Protein AF-A0A402D0R6-F1 (afdb_monomer_lite)

pLDDT: mean 88.98, std 8.83, range [49.72, 97.69]

Sequence (117 aa):
MSTSVTVMEASKRQLFSKGYMLAITAVIDNPYPLESEMRHVNEAMIQWLKSRKNAAWGLTFVFTASPQQETAIQLAISHLLLQDFEWKPQIDRLRDIRILLLDGVTKTSKELVVRKS

Organism: NCBI:txid2219043

Secondary structure (DSSP, 8-state):
-----EEEEEEEE-SSSEEEEEEEEEEESSSS-HHHHHHHHHHHHHHHHHHHGGGEEEEEEEEEE-GGGHHHHHHHHHHHHH--STTHHHHHH-SEEEEEEE-TTT--EEE------

Radius of gyration: 14.19 Å; chains: 1; bounding box: 30×30×42 Å

Structure (mmCIF, N/CA/C/O backbone):
data_AF-A0A402D0R6-F1
#
_entry.id   AF-A0A402D0R6-F1
#
loop_
_atom_site.group_PDB
_atom_site.id
_atom_site.type_symbol
_atom_site.label_atom_id
_atom_site.label_alt_id
_atom_site.label_comp_id
_atom_site.label_asym_id
_atom_site.label_entity_id
_atom_site.label_seq_id
_atom_site.pdbx_PDB_ins_code
_atom_site.Cartn_x
_atom_site.Cartn_y
_atom_site.Cartn_z
_atom_site.occupancy
_atom_site.B_iso_or_equiv
_atom_site.auth_seq_id
_atom_site.auth_comp_id
_atom_site.auth_asym_id
_atom_site.auth_atom_id
_atom_site.pdbx_PDB_model_num
ATOM 1 N N . MET A 1 1 ? -9.844 4.834 -19.046 1.00 56.47 1 MET A N 1
ATOM 2 C CA . MET A 1 1 ? -8.473 4.459 -18.642 1.00 56.47 1 MET A CA 1
ATOM 3 C C . MET A 1 1 ? -8.586 3.176 -17.838 1.00 56.47 1 MET A C 1
ATOM 5 O O . MET A 1 1 ? -9.367 3.165 -16.897 1.00 56.47 1 MET A O 1
ATOM 9 N N . SER A 1 2 ? -7.932 2.093 -18.254 1.00 80.94 2 SER A N 1
ATOM 10 C CA . SER A 1 2 ? -7.864 0.853 -17.466 1.00 80.94 2 SER A CA 1
ATOM 11 C C . SER A 1 2 ? -6.807 1.000 -16.372 1.00 80.94 2 SER A C 1
ATOM 13 O O . SER A 1 2 ? -5.752 1.562 -16.651 1.00 80.94 2 SER A O 1
ATOM 15 N N . THR A 1 3 ? -7.066 0.477 -15.177 1.00 90.19 3 THR A N 1
ATOM 16 C CA . THR A 1 3 ? -6.077 0.360 -14.093 1.00 90.19 3 THR A CA 1
ATOM 17 C C . THR A 1 3 ? -5.767 -1.111 -13.838 1.00 90.19 3 THR A C 1
ATOM 19 O O . THR A 1 3 ? -6.614 -1.968 -14.102 1.00 90.19 3 THR A O 1
ATOM 22 N N . SER A 1 4 ? -4.568 -1.401 -13.336 1.00 94.25 4 SER A N 1
ATOM 23 C CA . SER A 1 4 ? -4.202 -2.725 -12.826 1.00 94.25 4 SER A CA 1
ATOM 24 C C . SER A 1 4 ? -4.519 -2.886 -11.334 1.00 94.25 4 SER A C 1
ATOM 26 O O . SER A 1 4 ? -4.417 -3.992 -10.795 1.00 94.25 4 SER A O 1
ATOM 28 N N . VAL A 1 5 ? -4.908 -1.796 -10.657 1.00 96.00 5 VAL A N 1
ATOM 29 C CA . VAL A 1 5 ? -5.118 -1.788 -9.211 1.00 96.00 5 VAL A CA 1
ATOM 30 C C . VAL A 1 5 ? -6.241 -2.737 -8.810 1.00 96.00 5 VAL A C 1
ATOM 32 O O . VAL A 1 5 ? -7.397 -2.567 -9.196 1.00 96.00 5 VAL A O 1
ATOM 35 N N . THR A 1 6 ? -5.906 -3.708 -7.963 1.00 96.62 6 THR A N 1
ATOM 36 C CA . THR A 1 6 ? -6.870 -4.620 -7.340 1.00 96.62 6 THR A CA 1
ATOM 37 C C . THR A 1 6 ? -6.841 -4.453 -5.828 1.00 96.62 6 THR A C 1
ATOM 39 O O . THR A 1 6 ? 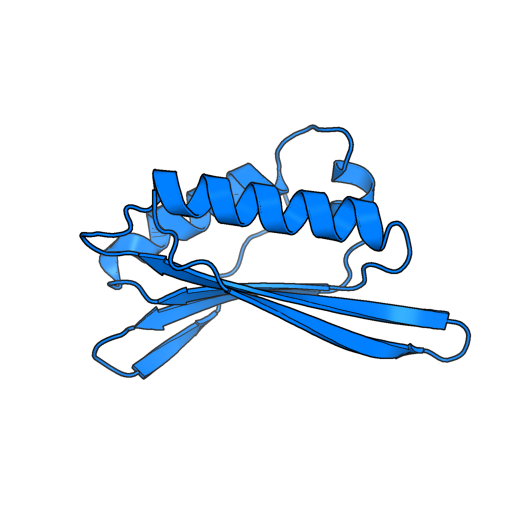-5.772 -4.390 -5.216 1.00 96.62 6 THR A O 1
ATOM 42 N N . VAL A 1 7 ? -8.026 -4.402 -5.219 1.00 96.50 7 VAL A N 1
ATOM 43 C CA . VAL A 1 7 ? -8.211 -4.243 -3.774 1.00 96.50 7 VAL A CA 1
ATOM 44 C C . VAL A 1 7 ? -8.785 -5.512 -3.162 1.00 96.50 7 VAL A C 1
ATOM 46 O O . VAL A 1 7 ? -9.743 -6.089 -3.674 1.00 96.50 7 VAL A O 1
ATOM 49 N N . MET A 1 8 ? -8.217 -5.943 -2.043 1.00 96.38 8 MET A N 1
ATOM 50 C CA . MET A 1 8 ? -8.715 -7.073 -1.267 1.00 96.38 8 MET A CA 1
ATOM 51 C C . MET A 1 8 ? -8.797 -6.677 0.197 1.00 96.38 8 MET A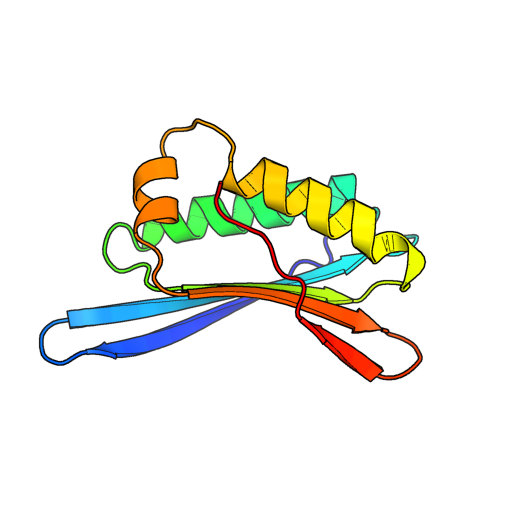 C 1
ATOM 53 O O . MET A 1 8 ? -7.826 -6.199 0.779 1.00 96.38 8 MET A O 1
ATOM 57 N N . GLU A 1 9 ? -9.953 -6.896 0.812 1.00 95.62 9 GLU A N 1
ATOM 58 C CA . GLU A 1 9 ? -10.152 -6.620 2.228 1.00 95.62 9 GLU A CA 1
ATOM 59 C C . GLU A 1 9 ? -10.290 -7.921 3.017 1.00 95.62 9 GLU A C 1
ATOM 61 O O . GLU A 1 9 ? -10.998 -8.844 2.614 1.00 95.62 9 GLU A O 1
ATOM 66 N N . ALA A 1 10 ? -9.659 -7.960 4.185 1.00 93.06 10 ALA A N 1
ATOM 67 C CA . ALA A 1 10 ? -9.874 -8.989 5.185 1.00 93.06 10 ALA A CA 1
ATOM 68 C C . ALA A 1 10 ? -10.311 -8.361 6.509 1.00 93.06 10 ALA A C 1
ATOM 70 O O . ALA A 1 10 ? -9.957 -7.229 6.846 1.00 93.06 10 ALA A O 1
ATOM 71 N N . SER A 1 11 ? -11.056 -9.125 7.305 1.00 91.69 11 SER A N 1
ATOM 72 C CA . SER A 1 11 ? -11.427 -8.713 8.655 1.00 91.69 11 SER A CA 1
ATOM 73 C C . SER A 1 11 ? -10.804 -9.615 9.706 1.00 91.69 11 SER A C 1
ATOM 75 O O . SER A 1 11 ? -10.841 -10.837 9.582 1.00 91.69 11 SER A O 1
ATOM 77 N N . LYS A 1 12 ? -10.296 -9.007 10.774 1.00 82.31 12 LYS A N 1
ATOM 78 C CA . LYS A 1 12 ? -9.709 -9.674 11.930 1.00 82.31 12 LYS A CA 1
ATOM 79 C C . LYS A 1 12 ? -10.570 -9.404 13.158 1.00 82.31 12 LYS A C 1
ATOM 81 O O . LYS A 1 12 ? -10.815 -8.252 13.521 1.00 82.31 12 LYS A O 1
ATOM 86 N N . ARG A 1 13 ? -11.030 -10.467 13.819 1.00 82.06 13 ARG A N 1
ATOM 87 C CA . ARG A 1 13 ? -11.744 -10.354 15.097 1.00 82.06 13 ARG A CA 1
ATOM 88 C C . ARG A 1 13 ? -10.747 -9.965 16.193 1.00 82.06 13 ARG A C 1
ATOM 90 O O . ARG A 1 13 ? -9.712 -10.608 16.336 1.00 82.06 13 ARG A O 1
ATOM 97 N N . GLN A 1 14 ? -11.048 -8.906 16.936 1.00 74.06 14 GLN A N 1
ATOM 98 C CA . GLN A 1 14 ? -10.327 -8.494 18.141 1.00 74.06 14 GLN A CA 1
ATOM 99 C C . GLN A 1 14 ? -11.186 -8.808 19.374 1.00 74.06 14 GLN A C 1
ATOM 101 O O . GLN A 1 14 ? -12.378 -9.090 19.243 1.00 74.06 14 GLN A O 1
ATOM 106 N N . LEU A 1 15 ? -10.585 -8.763 20.569 1.00 75.88 15 LEU A N 1
ATOM 107 C CA . LEU A 1 15 ? -11.245 -9.108 21.840 1.00 75.88 15 LEU A CA 1
ATOM 108 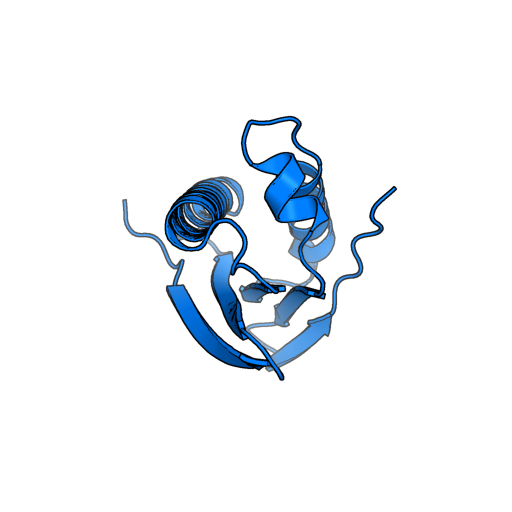C C . LEU A 1 15 ? -12.574 -8.356 22.060 1.00 75.88 15 LEU A C 1
ATOM 110 O O . LEU A 1 15 ? -13.517 -8.950 22.571 1.00 75.88 15 LEU A O 1
ATOM 114 N N . PHE A 1 16 ? -12.675 -7.097 21.611 1.00 78.88 16 PHE A N 1
ATOM 115 C CA . PHE A 1 16 ? -13.870 -6.253 21.790 1.00 78.88 16 PHE A CA 1
ATOM 116 C C . PHE A 1 16 ? -14.292 -5.476 20.530 1.00 78.88 16 PHE A C 1
ATOM 118 O O . PHE A 1 16 ? -15.138 -4.588 20.598 1.00 78.88 16 PHE A O 1
ATOM 125 N N . SER A 1 17 ? -13.699 -5.765 19.370 1.00 80.94 17 SER A N 1
ATOM 126 C CA . SER A 1 17 ? -13.973 -5.036 18.125 1.00 80.94 17 SER A CA 1
ATOM 127 C C . SER A 1 17 ? -13.620 -5.870 16.887 1.00 80.94 17 SER A C 1
ATOM 129 O O . SER A 1 17 ? -13.115 -6.991 16.980 1.00 80.94 17 SER A O 1
ATOM 131 N N . LYS A 1 18 ? -13.902 -5.333 15.699 1.00 85.94 18 LYS A N 1
ATOM 132 C CA . LYS A 1 18 ? -13.514 -5.919 14.413 1.00 85.94 18 LYS A CA 1
ATOM 133 C C . LYS A 1 18 ? -12.548 -4.958 13.726 1.00 85.94 18 LYS A C 1
ATOM 135 O O . LYS A 1 18 ? -12.914 -3.819 13.459 1.00 85.94 18 LYS A O 1
ATOM 140 N N . GLY A 1 19 ? -11.323 -5.413 13.484 1.00 89.56 19 GLY A N 1
ATOM 141 C CA . GLY A 1 19 ? -10.328 -4.680 12.707 1.00 89.56 19 GLY A CA 1
ATOM 142 C C . GLY A 1 19 ? -10.388 -5.094 11.241 1.00 89.56 19 GLY A C 1
ATOM 143 O O . GLY A 1 19 ? -10.652 -6.258 10.940 1.00 89.56 19 GLY A O 1
ATOM 144 N N . TYR A 1 20 ? -10.131 -4.161 10.334 1.00 93.88 20 TYR A N 1
ATOM 145 C CA . TYR A 1 20 ? -10.090 -4.420 8.897 1.00 93.88 20 TYR A CA 1
ATOM 146 C C . TYR A 1 20 ? -8.693 -4.159 8.347 1.00 93.88 20 TYR A C 1
ATOM 148 O O . TYR A 1 20 ? -8.022 -3.206 8.746 1.00 93.88 20 TYR A O 1
ATOM 156 N N . MET A 1 21 ? -8.267 -5.013 7.427 1.00 94.88 21 MET A N 1
ATOM 157 C CA . MET A 1 21 ? -7.026 -4.869 6.679 1.00 94.88 21 MET A CA 1
ATOM 158 C C . MET A 1 21 ? -7.342 -4.764 5.200 1.00 94.88 21 MET A C 1
ATOM 160 O O . MET A 1 21 ? -8.184 -5.513 4.706 1.00 94.88 21 MET A O 1
ATOM 164 N N . LEU A 1 22 ? -6.640 -3.876 4.506 1.00 96.62 22 LEU A N 1
ATOM 165 C CA . LEU A 1 22 ? -6.724 -3.746 3.059 1.00 96.62 22 LEU A CA 1
ATOM 166 C C . LEU A 1 22 ? -5.375 -4.088 2.435 1.00 96.62 22 LEU A C 1
ATOM 168 O O . LEU A 1 22 ? -4.350 -3.519 2.812 1.00 96.62 22 LEU A O 1
ATOM 172 N N . ALA A 1 23 ? -5.399 -4.981 1.456 1.00 96.94 23 ALA A N 1
ATOM 173 C CA . ALA A 1 23 ? -4.326 -5.159 0.499 1.00 96.94 23 ALA A CA 1
ATOM 174 C C . ALA A 1 23 ? -4.689 -4.416 -0.793 1.00 96.94 23 ALA A C 1
ATOM 176 O O . ALA A 1 23 ? -5.757 -4.644 -1.365 1.00 96.94 23 ALA A O 1
ATOM 177 N N . ILE A 1 24 ? -3.806 -3.530 -1.242 1.00 97.69 24 ILE A N 1
ATOM 178 C CA . ILE A 1 24 ? -3.881 -2.868 -2.543 1.00 97.69 24 ILE A CA 1
ATOM 179 C C . ILE A 1 24 ? -2.733 -3.419 -3.376 1.00 97.69 24 ILE A C 1
ATOM 181 O O . ILE A 1 24 ? -1.573 -3.321 -2.979 1.00 97.69 24 ILE A O 1
ATOM 185 N N . THR A 1 25 ? -3.057 -4.003 -4.518 1.00 97.12 25 THR A N 1
ATOM 186 C CA . THR A 1 25 ? -2.080 -4.565 -5.452 1.00 97.12 25 THR A CA 1
ATOM 187 C C . THR A 1 25 ? -2.072 -3.749 -6.736 1.00 97.12 25 THR A C 1
ATOM 189 O O . THR A 1 25 ? -3.139 -3.338 -7.179 1.00 97.12 25 THR A O 1
ATOM 192 N N . ALA A 1 26 ? -0.899 -3.494 -7.312 1.00 96.94 26 ALA A N 1
ATOM 193 C CA . ALA A 1 26 ? -0.737 -2.761 -8.565 1.00 96.94 26 ALA A CA 1
ATOM 194 C C . ALA A 1 26 ? 0.412 -3.354 -9.393 1.00 96.94 26 ALA A C 1
ATOM 196 O O . ALA A 1 26 ? 1.414 -3.813 -8.840 1.00 96.94 26 ALA A O 1
ATOM 197 N N . VAL A 1 27 ? 0.280 -3.334 -10.714 1.00 95.62 27 VAL A N 1
ATOM 198 C CA . VAL A 1 27 ? 1.332 -3.673 -11.678 1.00 95.62 27 VAL A CA 1
ATOM 199 C C . VAL A 1 27 ? 1.908 -2.373 -12.225 1.00 95.62 27 VAL A C 1
ATOM 201 O O . VAL A 1 27 ? 1.154 -1.483 -12.601 1.00 95.62 27 VAL A O 1
ATOM 204 N N . ILE A 1 28 ? 3.236 -2.255 -12.245 1.00 94.75 28 ILE A N 1
ATOM 205 C CA . ILE A 1 28 ? 3.944 -1.068 -12.734 1.00 94.75 28 ILE A CA 1
ATOM 206 C C . ILE A 1 28 ? 4.789 -1.455 -13.950 1.00 94.75 28 ILE A C 1
ATOM 208 O O . ILE A 1 28 ? 5.877 -2.023 -13.814 1.00 94.75 28 ILE A O 1
ATOM 212 N N . ASP A 1 29 ? 4.274 -1.147 -15.137 1.00 92.12 29 ASP A N 1
ATOM 213 C CA . ASP A 1 29 ? 4.871 -1.456 -16.439 1.00 92.12 29 ASP A CA 1
ATOM 214 C C . ASP A 1 29 ? 4.339 -0.517 -17.552 1.00 92.12 29 ASP A C 1
ATOM 216 O O . ASP A 1 29 ? 3.822 0.564 -17.274 1.00 92.12 29 ASP A O 1
ATOM 220 N N . ASN A 1 30 ? 4.542 -0.862 -18.831 1.00 82.44 30 ASN A N 1
ATOM 221 C CA . ASN A 1 30 ? 4.318 0.050 -19.964 1.00 82.44 30 ASN A CA 1
ATOM 222 C C . ASN A 1 30 ? 2.896 0.048 -20.576 1.00 82.44 30 ASN A C 1
ATOM 224 O O . ASN A 1 30 ? 2.696 0.623 -21.645 1.00 82.44 30 ASN A O 1
ATOM 228 N N . PRO A 1 31 ? 1.882 -0.558 -19.943 1.00 89.12 31 PRO A N 1
ATOM 229 C CA . PRO A 1 31 ? 0.568 0.096 -19.976 1.00 89.12 31 PRO A CA 1
ATOM 230 C C . PRO A 1 31 ? 0.189 0.789 -18.662 1.00 89.12 31 PRO A C 1
ATOM 232 O O . PRO A 1 31 ? -0.687 1.656 -18.687 1.00 89.12 31 PRO A O 1
ATOM 235 N N . TYR A 1 32 ? 0.837 0.458 -17.543 1.00 91.88 32 TYR A N 1
ATOM 236 C CA . TYR A 1 32 ? 0.483 0.944 -16.206 1.00 91.88 32 TYR A CA 1
ATOM 237 C C . TYR A 1 32 ? 1.635 1.738 -15.558 1.00 91.88 32 TYR A C 1
ATOM 239 O O . TYR A 1 32 ? 2.320 1.241 -14.660 1.00 91.88 32 TYR A O 1
ATOM 247 N N . PRO A 1 33 ? 1.889 2.985 -16.000 1.00 94.00 33 PRO A N 1
ATOM 248 C CA . PRO A 1 33 ? 2.977 3.786 -15.456 1.00 94.00 33 PRO A CA 1
ATOM 249 C C . PRO A 1 33 ? 2.720 4.153 -13.991 1.00 94.00 33 PRO A C 1
ATOM 251 O O . PRO A 1 33 ? 1.581 4.411 -13.587 1.00 94.00 33 PRO A O 1
ATOM 254 N N . LEU A 1 34 ? 3.806 4.253 -13.216 1.00 94.94 34 LEU A N 1
ATOM 255 C CA . LEU A 1 34 ? 3.769 4.450 -11.764 1.00 94.94 34 LEU A CA 1
ATOM 256 C C . LEU A 1 34 ? 2.851 5.594 -11.331 1.00 94.94 34 LEU A C 1
ATOM 258 O O . LEU A 1 34 ? 2.016 5.410 -10.456 1.00 94.94 34 LEU A O 1
ATOM 262 N N . GLU A 1 35 ? 2.980 6.766 -11.947 1.00 93.88 35 GLU A N 1
ATOM 263 C CA . GLU A 1 35 ? 2.187 7.944 -11.585 1.00 93.88 35 GLU A CA 1
ATOM 264 C C . GLU A 1 35 ? 0.676 7.703 -11.729 1.00 93.88 35 GLU A C 1
ATOM 266 O O . GLU A 1 35 ? -0.103 8.050 -10.837 1.00 93.88 35 GLU A O 1
ATOM 271 N N . SER A 1 36 ? 0.260 7.055 -12.823 1.00 94.56 36 SER A N 1
ATOM 272 C CA . SER A 1 36 ? -1.151 6.764 -13.082 1.00 94.56 36 SER A CA 1
ATOM 273 C C . SER A 1 36 ? -1.708 5.777 -12.060 1.00 94.56 36 SER A C 1
ATOM 275 O O . SER A 1 36 ? -2.775 6.009 -11.492 1.00 94.56 36 SER A O 1
ATOM 277 N N . GLU A 1 37 ? -0.958 4.716 -11.762 1.00 96.25 37 GLU A N 1
ATOM 278 C CA . GLU A 1 37 ? -1.386 3.705 -10.797 1.00 96.25 37 GLU A CA 1
ATOM 279 C C . GLU A 1 37 ? -1.358 4.223 -9.362 1.00 96.25 37 GLU A C 1
ATOM 281 O O . GLU A 1 37 ? -2.263 3.919 -8.590 1.00 96.25 37 GLU A O 1
ATOM 286 N N . MET A 1 38 ? -0.404 5.085 -9.008 1.00 95.88 38 MET A N 1
ATOM 287 C CA . MET A 1 38 ? -0.357 5.710 -7.686 1.00 95.88 38 MET A CA 1
ATOM 288 C C . MET A 1 38 ? -1.578 6.587 -7.407 1.00 95.88 38 MET A C 1
ATOM 290 O O . MET A 1 38 ? -2.039 6.638 -6.264 1.00 95.88 38 MET A O 1
ATOM 294 N N . ARG A 1 39 ? -2.162 7.219 -8.433 1.00 95.19 39 ARG A N 1
ATOM 295 C CA . ARG A 1 39 ? -3.454 7.905 -8.297 1.00 95.19 39 ARG A CA 1
ATOM 296 C C . ARG A 1 39 ? -4.567 6.922 -7.917 1.00 95.19 39 ARG A C 1
ATOM 298 O O . ARG A 1 39 ? -5.287 7.181 -6.957 1.00 95.19 39 ARG A O 1
ATOM 305 N N . HIS A 1 40 ? -4.675 5.785 -8.605 1.00 96.19 40 HIS A N 1
ATOM 306 C CA . HIS A 1 40 ? -5.691 4.765 -8.312 1.00 96.19 40 HIS A CA 1
ATOM 307 C C . HIS A 1 40 ? -5.471 4.102 -6.936 1.00 96.19 40 HIS A C 1
ATOM 309 O O . HIS A 1 40 ? -6.429 3.872 -6.197 1.00 96.19 40 HIS A O 1
ATOM 315 N N . VAL A 1 41 ? -4.214 3.864 -6.541 1.00 96.75 41 VAL A N 1
ATOM 316 C CA . VAL A 1 41 ? -3.843 3.397 -5.191 1.00 96.75 41 VAL A CA 1
ATOM 317 C C . VAL A 1 41 ? -4.309 4.393 -4.127 1.00 96.75 41 VAL A C 1
ATOM 319 O O . VAL A 1 41 ? -4.897 3.986 -3.123 1.00 96.75 41 VAL A O 1
ATOM 322 N N . ASN A 1 42 ? -4.091 5.694 -4.346 1.00 94.94 42 ASN A N 1
ATOM 323 C CA . ASN A 1 42 ? -4.539 6.737 -3.426 1.00 94.94 42 ASN A CA 1
ATOM 324 C C . ASN A 1 42 ? -6.068 6.770 -3.299 1.00 94.94 42 ASN A C 1
ATOM 326 O O . ASN A 1 42 ? -6.607 6.771 -2.193 1.00 94.94 42 ASN A O 1
ATOM 330 N N . GLU A 1 43 ? -6.776 6.742 -4.428 1.00 94.69 43 GLU A N 1
ATOM 331 C CA . GLU A 1 43 ? -8.241 6.723 -4.463 1.00 94.69 43 GLU A CA 1
ATOM 332 C C . GLU A 1 43 ? -8.806 5.520 -3.695 1.00 94.69 43 GLU A C 1
ATOM 334 O O . GLU A 1 43 ? -9.664 5.696 -2.825 1.00 94.69 43 GLU A O 1
ATOM 339 N N . ALA A 1 44 ? -8.277 4.320 -3.950 1.00 95.38 44 ALA A N 1
ATOM 340 C CA . ALA A 1 44 ? -8.658 3.094 -3.254 1.00 95.38 44 ALA A CA 1
ATOM 341 C C . ALA A 1 44 ? -8.413 3.185 -1.739 1.00 95.38 44 ALA A C 1
ATOM 343 O O . ALA A 1 44 ? -9.295 2.856 -0.939 1.00 95.38 44 ALA A O 1
ATOM 344 N N . MET A 1 45 ? -7.237 3.675 -1.336 1.00 94.88 45 MET A N 1
ATOM 345 C CA . MET A 1 45 ? -6.885 3.857 0.070 1.00 94.88 45 MET A CA 1
ATOM 346 C C . MET A 1 45 ? -7.844 4.833 0.759 1.00 94.88 45 MET A C 1
ATOM 348 O O . MET A 1 45 ? -8.403 4.510 1.808 1.00 94.88 45 MET A O 1
ATOM 352 N N . ILE A 1 46 ? -8.076 6.011 0.174 1.00 93.19 46 ILE A N 1
ATOM 353 C CA . ILE A 1 46 ? -8.948 7.039 0.752 1.00 93.19 46 ILE A CA 1
ATOM 354 C C . ILE A 1 46 ? -10.390 6.538 0.852 1.00 93.19 46 ILE A C 1
ATOM 356 O O . ILE A 1 46 ? -11.031 6.720 1.889 1.00 93.19 46 ILE A O 1
ATOM 360 N N . GLN A 1 47 ? -10.919 5.899 -0.194 1.00 94.00 47 GLN A N 1
ATOM 361 C CA . GLN A 1 47 ? -12.272 5.335 -0.171 1.00 94.00 47 GLN A CA 1
ATOM 362 C C . GLN A 1 47 ? -12.421 4.283 0.930 1.00 94.00 47 GLN A C 1
ATOM 364 O O . GLN A 1 47 ? -13.413 4.275 1.667 1.00 94.00 47 GLN A O 1
ATOM 369 N N . TRP A 1 48 ? -11.411 3.435 1.105 1.00 95.25 48 TRP A N 1
ATOM 370 C CA . TRP A 1 48 ? -11.418 2.447 2.167 1.00 95.25 48 TRP A CA 1
ATOM 371 C C . TRP A 1 48 ? -11.345 3.083 3.561 1.00 95.25 48 TRP A C 1
ATOM 373 O O . TRP A 1 48 ? -12.174 2.758 4.416 1.00 95.25 48 TRP A O 1
ATOM 383 N N . LEU A 1 49 ? -10.439 4.043 3.779 1.00 93.12 49 LEU A N 1
ATOM 384 C CA . LEU A 1 49 ? -10.326 4.786 5.040 1.00 93.12 49 LEU A CA 1
ATOM 385 C C . LEU A 1 49 ? -11.638 5.505 5.391 1.00 93.12 49 LEU A C 1
ATOM 387 O O . LEU A 1 49 ? -12.080 5.451 6.542 1.00 93.12 49 LEU A O 1
ATOM 391 N N . LYS A 1 50 ? -12.319 6.087 4.395 1.00 91.75 50 LYS A N 1
ATOM 392 C CA . LYS A 1 50 ? -13.665 6.670 4.532 1.00 91.75 50 LYS A CA 1
ATOM 393 C C . LYS A 1 50 ? -14.693 5.642 5.001 1.00 91.75 50 LYS A C 1
ATOM 395 O O . LYS A 1 50 ? -15.494 5.931 5.892 1.00 91.75 50 LYS A O 1
ATOM 400 N N . SER A 1 51 ? -14.665 4.441 4.421 1.00 92.81 51 SER A N 1
ATOM 401 C CA . SER A 1 51 ? -15.632 3.378 4.719 1.00 92.81 51 SER A CA 1
ATOM 402 C C . SER A 1 51 ? -15.420 2.724 6.091 1.00 92.81 51 SER A C 1
ATOM 404 O O . SER A 1 51 ? -16.391 2.408 6.781 1.00 92.81 51 SER A O 1
ATOM 406 N N . ARG A 1 52 ? -14.162 2.531 6.516 1.00 92.12 52 ARG A N 1
ATOM 407 C CA . ARG A 1 52 ? -13.818 1.811 7.755 1.00 92.12 52 ARG A CA 1
ATOM 408 C C . ARG A 1 52 ? -13.577 2.719 8.949 1.00 92.12 52 ARG A C 1
ATOM 410 O O . ARG A 1 52 ? -13.789 2.277 10.079 1.00 92.12 52 ARG A O 1
ATOM 417 N N . LYS A 1 53 ? -13.203 3.982 8.735 1.00 88.88 53 LYS A N 1
ATOM 418 C CA . LYS A 1 53 ? -12.965 4.970 9.797 1.00 88.88 53 LYS A CA 1
ATOM 419 C C . LYS A 1 53 ? -12.030 4.389 10.872 1.00 88.88 53 LYS A C 1
ATOM 421 O O . LYS A 1 53 ? -10.930 3.944 10.567 1.00 88.88 53 LYS A O 1
ATOM 426 N N . ASN A 1 54 ? -12.488 4.319 12.122 1.00 87.00 54 ASN A N 1
ATOM 427 C CA . ASN A 1 54 ? -11.715 3.817 13.262 1.00 87.00 54 ASN A CA 1
ATOM 428 C C . ASN A 1 54 ? -11.536 2.288 13.288 1.00 87.00 54 ASN A C 1
ATOM 430 O O . ASN A 1 54 ? -10.817 1.783 14.144 1.00 87.00 54 ASN A O 1
ATOM 434 N N . ALA A 1 55 ? -12.196 1.547 12.393 1.00 90.06 55 ALA A N 1
ATOM 435 C CA . ALA A 1 55 ? -12.038 0.099 12.279 1.00 90.06 55 ALA A CA 1
ATOM 436 C C . ALA A 1 55 ? -10.892 -0.300 11.328 1.00 90.06 55 ALA A C 1
ATOM 438 O O . ALA A 1 55 ? -10.555 -1.483 11.239 1.00 90.06 55 ALA A O 1
ATOM 439 N N . ALA A 1 56 ? -10.292 0.664 10.621 1.00 92.19 56 ALA A N 1
ATOM 440 C CA . ALA A 1 56 ? -9.097 0.442 9.817 1.00 92.19 56 ALA A CA 1
ATOM 441 C C . ALA A 1 56 ? -7.921 0.054 10.726 1.00 92.19 56 ALA A C 1
ATOM 443 O O . ALA A 1 56 ? -7.589 0.769 11.671 1.00 92.19 56 ALA A O 1
ATOM 444 N N . TRP A 1 57 ? -7.311 -1.102 10.464 1.00 92.00 57 TRP A N 1
ATOM 445 C CA . TRP A 1 57 ? -6.266 -1.669 11.316 1.00 92.00 57 TRP A CA 1
ATOM 446 C C . TRP A 1 57 ? -4.912 -1.762 10.620 1.00 92.00 57 TRP A C 1
ATOM 448 O O . TRP A 1 57 ? -3.896 -1.469 11.249 1.00 92.00 57 TRP A O 1
ATOM 458 N N . GLY A 1 58 ? -4.886 -2.134 9.340 1.00 92.75 58 GLY A N 1
ATOM 459 C CA . GLY A 1 58 ? -3.640 -2.202 8.586 1.00 92.75 58 GLY A CA 1
ATOM 460 C C . GLY A 1 58 ? -3.812 -2.041 7.081 1.00 92.75 58 GLY A C 1
ATOM 461 O O . GLY A 1 58 ? -4.891 -2.285 6.539 1.00 92.75 58 GLY A O 1
ATOM 462 N N . LEU A 1 59 ? -2.725 -1.633 6.433 1.00 94.50 59 LEU A N 1
ATOM 463 C CA . LEU A 1 59 ? -2.606 -1.476 4.987 1.00 94.50 59 LEU A CA 1
ATOM 464 C C . LEU A 1 59 ? -1.438 -2.315 4.473 1.00 94.50 59 LEU A C 1
ATOM 466 O O . LEU A 1 59 ? -0.379 -2.391 5.090 1.00 94.50 59 LEU A O 1
ATOM 470 N N . THR A 1 60 ? -1.612 -2.945 3.323 1.00 95.44 60 THR A N 1
ATOM 471 C CA . THR A 1 60 ? -0.531 -3.620 2.606 1.00 95.44 60 THR A CA 1
ATOM 472 C C . THR A 1 60 ? -0.566 -3.174 1.158 1.00 95.44 60 THR A C 1
ATOM 474 O O . THR A 1 60 ? -1.561 -3.379 0.471 1.00 95.44 60 THR A O 1
ATOM 477 N N . PHE A 1 61 ? 0.516 -2.563 0.698 1.00 96.62 61 PHE A N 1
ATOM 478 C CA . PHE A 1 61 ? 0.716 -2.228 -0.704 1.00 96.62 61 PHE A CA 1
ATOM 479 C C . PHE A 1 61 ? 1.566 -3.317 -1.347 1.00 96.62 61 PHE A C 1
ATOM 481 O O . PHE A 1 61 ? 2.597 -3.692 -0.796 1.00 96.62 61 PHE A O 1
ATOM 488 N N . VAL A 1 62 ? 1.145 -3.833 -2.494 1.00 96.12 62 VAL A N 1
ATOM 489 C CA . VAL A 1 62 ? 1.875 -4.857 -3.242 1.00 96.12 62 VAL A CA 1
ATOM 490 C C . VAL A 1 62 ? 2.073 -4.364 -4.664 1.00 96.12 62 VAL A C 1
ATOM 492 O O . VAL A 1 62 ? 1.109 -4.164 -5.394 1.00 96.12 62 VAL A O 1
ATOM 495 N N . PHE A 1 63 ? 3.321 -4.183 -5.067 1.00 96.31 63 PHE A N 1
ATOM 496 C CA . PHE A 1 63 ? 3.674 -3.724 -6.402 1.00 96.31 63 PHE A CA 1
ATOM 497 C C . PHE A 1 63 ? 4.342 -4.847 -7.168 1.00 96.31 63 PHE A C 1
ATOM 499 O O . PHE A 1 63 ? 5.350 -5.370 -6.710 1.00 96.31 63 PHE A O 1
ATOM 506 N N . THR A 1 64 ? 3.817 -5.196 -8.336 1.00 96.12 64 THR A N 1
ATOM 507 C CA . THR A 1 64 ? 4.550 -6.021 -9.299 1.00 96.12 64 THR A CA 1
ATOM 508 C C . THR A 1 64 ? 5.294 -5.085 -10.236 1.00 96.12 64 THR A C 1
ATOM 510 O O . THR A 1 64 ? 4.655 -4.380 -11.012 1.00 96.12 64 THR A O 1
ATOM 513 N N . ALA A 1 65 ? 6.621 -5.020 -10.138 1.00 93.62 65 ALA A N 1
ATOM 514 C CA . ALA A 1 65 ? 7.421 -4.092 -10.934 1.00 93.62 65 ALA A CA 1
ATOM 515 C C . ALA A 1 65 ? 8.860 -4.585 -11.117 1.00 93.62 65 ALA A C 1
ATOM 517 O O . ALA A 1 65 ? 9.340 -5.457 -10.393 1.00 93.62 65 ALA A O 1
ATOM 518 N N . SER A 1 66 ? 9.567 -3.977 -12.068 1.00 90.12 66 SER A N 1
ATOM 519 C CA . SER A 1 66 ? 11.004 -4.198 -12.242 1.00 90.12 66 SER A CA 1
ATOM 520 C C . SER A 1 66 ? 11.795 -3.665 -11.031 1.00 90.12 66 SER A C 1
ATOM 522 O O . SER A 1 66 ? 11.442 -2.595 -10.523 1.00 90.12 66 SER A O 1
ATOM 524 N N . PRO A 1 67 ? 12.900 -4.308 -10.594 1.00 86.62 67 PRO A N 1
ATOM 525 C CA . PRO A 1 67 ? 13.677 -3.867 -9.426 1.00 86.62 67 PRO A CA 1
ATOM 526 C C . PRO A 1 67 ? 14.160 -2.408 -9.476 1.00 86.62 67 PRO A C 1
ATOM 528 O O . PRO A 1 67 ? 14.291 -1.756 -8.445 1.00 86.62 67 PRO A O 1
ATOM 531 N N . GLN A 1 68 ? 14.375 -1.850 -10.671 1.00 89.56 68 GLN A N 1
ATOM 532 C CA . GLN A 1 68 ? 14.786 -0.453 -10.865 1.00 89.56 68 GLN A CA 1
ATOM 533 C C . GLN A 1 68 ? 13.711 0.558 -10.422 1.00 89.56 68 GLN A C 1
ATOM 535 O O . GLN A 1 68 ? 14.028 1.723 -10.203 1.00 89.56 68 GLN A O 1
ATOM 540 N N . GLN A 1 69 ? 12.452 0.130 -10.279 1.00 90.38 69 GLN A N 1
ATOM 541 C CA . GLN A 1 69 ? 11.345 0.968 -9.809 1.00 90.38 69 GLN A CA 1
ATOM 542 C C . GLN A 1 69 ? 11.259 1.044 -8.277 1.00 90.38 69 GLN A C 1
ATOM 544 O O . GLN A 1 69 ? 10.468 1.832 -7.761 1.00 90.38 69 GLN A O 1
ATOM 549 N N . GLU A 1 70 ? 12.061 0.267 -7.536 1.00 91.06 70 GLU A N 1
ATOM 550 C CA . GLU A 1 70 ? 11.987 0.179 -6.072 1.00 91.06 70 GLU A CA 1
ATOM 551 C C . GLU A 1 70 ? 12.023 1.557 -5.399 1.00 91.06 70 GLU A C 1
ATOM 553 O O . GLU A 1 70 ? 11.112 1.904 -4.646 1.00 91.06 70 GLU A O 1
ATOM 558 N N . THR A 1 71 ? 13.042 2.364 -5.703 1.00 91.44 71 THR A N 1
ATOM 559 C CA . THR A 1 71 ? 13.220 3.693 -5.102 1.00 91.44 71 THR A CA 1
ATOM 560 C C . THR A 1 71 ? 12.062 4.630 -5.440 1.00 91.44 71 THR A C 1
ATOM 562 O O . THR A 1 71 ? 11.605 5.386 -4.584 1.00 91.44 71 THR A O 1
ATOM 565 N N . ALA A 1 72 ? 11.555 4.566 -6.674 1.00 93.12 72 ALA A N 1
ATOM 566 C CA . ALA A 1 72 ? 10.442 5.400 -7.115 1.00 93.12 72 ALA A CA 1
ATOM 567 C C . ALA A 1 72 ? 9.139 5.031 -6.383 1.00 93.12 72 ALA A C 1
ATOM 569 O O . ALA A 1 72 ? 8.427 5.915 -5.909 1.00 93.12 72 ALA A O 1
ATOM 570 N N . ILE A 1 73 ? 8.866 3.733 -6.219 1.00 94.75 73 ILE A N 1
ATOM 571 C CA . ILE A 1 73 ? 7.710 3.214 -5.475 1.00 94.75 73 ILE A CA 1
ATOM 572 C C . ILE A 1 73 ? 7.802 3.590 -3.992 1.00 94.75 73 ILE A C 1
ATOM 574 O O . ILE A 1 73 ? 6.826 4.076 -3.417 1.00 94.75 73 ILE A O 1
ATOM 578 N N . GLN A 1 74 ? 8.973 3.413 -3.372 1.00 92.62 74 GLN A N 1
ATOM 579 C CA . GLN A 1 74 ? 9.202 3.808 -1.978 1.00 92.62 74 GLN A CA 1
ATOM 580 C C . GLN A 1 74 ? 8.934 5.297 -1.764 1.00 92.62 74 GLN A C 1
ATOM 582 O O . GLN A 1 74 ? 8.250 5.663 -0.806 1.00 92.62 74 GLN A O 1
ATOM 587 N N . LEU A 1 75 ? 9.445 6.151 -2.654 1.00 92.50 75 LEU A N 1
ATOM 588 C CA . LEU A 1 75 ? 9.246 7.595 -2.576 1.00 92.50 75 LEU A CA 1
ATOM 589 C C . LEU A 1 75 ? 7.769 7.963 -2.755 1.00 92.50 75 LEU A C 1
ATOM 591 O O . LEU A 1 75 ? 7.228 8.726 -1.958 1.00 92.50 75 LEU A O 1
ATOM 595 N N . ALA A 1 76 ? 7.098 7.378 -3.750 1.00 93.44 76 ALA A N 1
ATOM 596 C CA . ALA A 1 76 ? 5.690 7.639 -4.022 1.00 93.44 76 ALA A CA 1
ATOM 597 C C . ALA A 1 76 ? 4.789 7.246 -2.841 1.00 93.44 76 ALA A C 1
ATOM 599 O O . ALA A 1 76 ? 3.917 8.021 -2.450 1.00 93.44 76 ALA A O 1
ATOM 600 N N . ILE A 1 77 ? 5.027 6.084 -2.223 1.00 93.06 77 ILE A N 1
ATOM 601 C CA . ILE A 1 77 ? 4.283 5.658 -1.031 1.00 93.06 77 ILE A CA 1
ATOM 602 C C . ILE A 1 77 ? 4.643 6.498 0.193 1.00 93.06 77 ILE A C 1
ATOM 604 O O . ILE A 1 77 ? 3.758 6.844 0.972 1.00 93.06 77 ILE A O 1
ATOM 608 N N . SER A 1 78 ? 5.910 6.872 0.367 1.00 90.31 78 SER A N 1
ATOM 609 C CA . SER A 1 78 ? 6.301 7.764 1.463 1.00 90.31 78 SER A CA 1
ATOM 610 C C . SER A 1 78 ? 5.569 9.100 1.353 1.00 90.31 78 SER A C 1
ATOM 612 O O . SER A 1 78 ? 4.977 9.550 2.328 1.00 90.31 78 SER A O 1
ATOM 614 N N . HIS A 1 79 ? 5.517 9.690 0.155 1.00 89.62 79 HIS A N 1
ATOM 615 C CA . HIS A 1 79 ? 4.730 10.896 -0.090 1.00 89.62 79 HIS A CA 1
ATOM 616 C C . HIS A 1 79 ? 3.242 10.669 0.191 1.00 89.62 79 HIS A C 1
ATOM 618 O O . HIS A 1 79 ? 2.645 11.466 0.903 1.00 89.62 79 HIS A O 1
ATOM 624 N N . LEU A 1 80 ? 2.656 9.569 -0.289 1.00 90.38 80 LEU A N 1
ATOM 625 C CA . LEU A 1 80 ? 1.256 9.216 -0.032 1.00 90.38 80 LEU A CA 1
ATOM 626 C C . LEU A 1 80 ? 0.924 9.167 1.473 1.00 90.38 80 LEU A C 1
ATOM 628 O O . LEU A 1 80 ? -0.108 9.676 1.901 1.00 90.38 80 LEU A O 1
ATOM 632 N N . LEU A 1 81 ? 1.792 8.550 2.280 1.00 89.31 81 LEU A N 1
ATOM 633 C CA . LEU A 1 81 ? 1.569 8.344 3.716 1.00 89.31 81 LEU A CA 1
ATOM 634 C C . LEU A 1 81 ? 1.892 9.581 4.569 1.00 89.31 81 LEU A C 1
ATOM 636 O O . LEU A 1 81 ? 1.346 9.724 5.664 1.00 89.31 81 LEU A O 1
ATOM 640 N N . LEU A 1 82 ? 2.791 10.447 4.093 1.00 85.56 82 LEU A N 1
ATOM 641 C CA . LEU A 1 82 ? 3.220 11.668 4.784 1.00 85.56 82 LEU A CA 1
ATOM 642 C C . LEU A 1 82 ? 2.436 12.913 4.367 1.00 85.56 82 LEU A C 1
ATOM 644 O O . LEU A 1 82 ? 2.599 13.952 5.004 1.00 85.56 82 LEU A O 1
ATOM 648 N N . GLN A 1 83 ? 1.605 12.832 3.325 1.00 81.06 83 GLN A N 1
ATOM 649 C CA . GLN A 1 83 ? 0.725 13.932 2.944 1.00 81.06 83 GLN A CA 1
ATOM 650 C C . GLN A 1 83 ? -0.095 14.388 4.159 1.00 81.06 83 GLN A C 1
ATOM 652 O O . GLN A 1 83 ? -0.662 13.574 4.893 1.00 81.06 83 GLN A O 1
ATOM 657 N N . ASP A 1 84 ? -0.154 15.701 4.365 1.00 77.19 84 ASP A N 1
ATOM 658 C CA . ASP A 1 84 ? -1.015 16.301 5.375 1.00 77.19 84 ASP A CA 1
ATOM 659 C C . ASP A 1 84 ? -2.398 16.531 4.759 1.00 77.19 84 ASP A C 1
ATOM 661 O O . ASP A 1 84 ? -2.584 17.379 3.884 1.00 77.19 84 ASP A O 1
ATOM 665 N N . PHE A 1 85 ? -3.355 15.685 5.134 1.00 81.00 85 PHE A N 1
ATOM 666 C CA . PHE A 1 85 ? -4.720 15.724 4.624 1.00 81.00 85 PHE A CA 1
ATOM 667 C C . PHE A 1 85 ? -5.703 15.132 5.636 1.00 81.00 85 PHE A C 1
ATOM 669 O O . PHE A 1 85 ? -5.316 14.527 6.634 1.00 81.00 85 PHE A O 1
ATOM 676 N N . GLU A 1 86 ? -7.000 15.267 5.347 1.00 83.81 86 GLU A N 1
ATOM 677 C CA . GLU A 1 86 ? -8.117 14.893 6.231 1.00 83.81 86 GLU A CA 1
ATOM 678 C C . GLU A 1 86 ? -7.991 13.491 6.868 1.00 83.81 86 GLU A C 1
ATOM 680 O O . GLU A 1 86 ? -8.424 13.292 8.003 1.00 83.81 86 GLU A O 1
ATOM 685 N N . TRP A 1 87 ? -7.386 12.520 6.169 1.00 84.31 87 TRP A N 1
ATOM 686 C CA . TRP A 1 87 ? -7.296 11.120 6.615 1.00 84.31 87 TRP A CA 1
ATOM 687 C C . TRP A 1 87 ? -5.973 10.757 7.306 1.00 84.31 87 TRP A C 1
ATOM 689 O O . TRP A 1 87 ? -5.778 9.597 7.687 1.00 84.31 87 TRP A O 1
ATOM 699 N N . LYS A 1 88 ? -5.072 11.729 7.507 1.00 87.00 88 LYS A N 1
ATOM 700 C CA . LYS A 1 88 ? -3.794 11.536 8.208 1.00 87.00 88 LYS A CA 1
ATOM 701 C C . LYS A 1 88 ? -3.967 10.926 9.610 1.00 87.00 88 LYS A C 1
ATOM 703 O O . LYS A 1 88 ? -3.274 9.948 9.901 1.00 87.00 88 LYS A O 1
ATOM 708 N N . PRO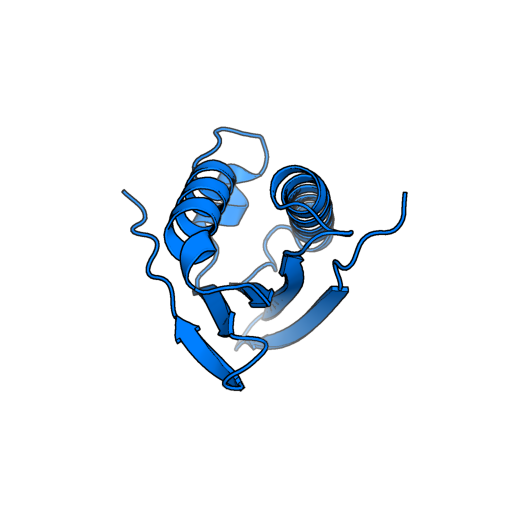 A 1 89 ? -4.937 11.354 10.450 1.00 88.75 89 PRO A N 1
ATOM 709 C CA . PRO A 1 89 ? -5.157 10.731 11.757 1.00 88.75 89 PRO A CA 1
ATOM 710 C C . PRO A 1 89 ? -5.517 9.239 11.685 1.00 88.75 89 PRO A C 1
ATOM 712 O O . PRO A 1 89 ? -5.178 8.472 12.585 1.00 88.75 89 PRO A O 1
ATOM 715 N N . GLN A 1 90 ? -6.221 8.804 10.638 1.00 88.94 90 GLN A N 1
ATOM 716 C CA . GLN A 1 90 ? -6.596 7.408 10.427 1.00 88.94 90 GLN A CA 1
ATOM 717 C C . GLN A 1 90 ? -5.378 6.591 9.989 1.00 88.94 90 GLN A C 1
ATOM 719 O O . GLN A 1 90 ? -5.179 5.495 10.507 1.00 88.94 90 GLN A O 1
ATOM 724 N N . ILE A 1 91 ? -4.541 7.141 9.103 1.00 89.56 91 ILE A N 1
ATOM 725 C CA . ILE A 1 91 ? -3.278 6.523 8.670 1.00 89.56 91 ILE A CA 1
ATOM 726 C C . ILE A 1 91 ? -2.314 6.355 9.851 1.00 89.56 91 ILE A C 1
ATOM 728 O O . ILE A 1 91 ? -1.702 5.296 10.015 1.00 89.56 91 ILE A O 1
ATOM 732 N N . ASP A 1 92 ? -2.222 7.358 10.724 1.00 88.12 92 ASP A N 1
ATOM 733 C CA . ASP A 1 92 ? -1.356 7.317 11.907 1.00 88.12 92 ASP A CA 1
ATOM 734 C C . ASP A 1 92 ? -1.797 6.268 12.934 1.00 88.12 92 ASP A C 1
ATOM 736 O O . ASP A 1 92 ? -0.965 5.711 13.650 1.00 88.12 92 ASP A O 1
ATOM 740 N N . ARG A 1 93 ? -3.095 5.942 12.971 1.00 88.19 93 ARG A N 1
ATOM 741 C CA . ARG A 1 93 ? -3.665 4.902 13.843 1.00 88.19 93 ARG A CA 1
ATOM 742 C C . ARG A 1 93 ? -3.494 3.481 13.309 1.00 88.19 93 ARG A C 1
ATOM 744 O O . ARG A 1 93 ? -3.695 2.536 14.078 1.00 88.19 93 ARG A O 1
ATOM 751 N N . LEU A 1 94 ? -3.140 3.310 12.033 1.00 89.69 94 LEU A N 1
ATOM 752 C CA . LEU A 1 94 ? -2.878 1.988 11.465 1.00 89.69 94 LEU A CA 1
ATOM 753 C C . LEU A 1 94 ? -1.726 1.321 12.218 1.00 89.69 94 LEU A C 1
ATOM 755 O O . LEU A 1 94 ? -0.659 1.906 12.415 1.00 89.69 94 LEU A O 1
ATOM 759 N N . ARG A 1 95 ? -1.958 0.077 12.636 1.00 88.19 95 ARG A N 1
ATOM 760 C CA . ARG A 1 95 ? -1.011 -0.723 13.420 1.00 88.19 95 ARG A CA 1
ATOM 761 C C . ARG A 1 95 ? 0.025 -1.418 12.553 1.00 88.19 95 ARG A C 1
ATOM 763 O O . ARG A 1 95 ? 1.109 -1.703 13.043 1.00 88.19 95 ARG A O 1
ATOM 770 N N . ASP A 1 96 ? -0.327 -1.697 11.305 1.00 88.12 96 ASP A N 1
ATOM 771 C CA . ASP A 1 96 ? 0.534 -2.385 10.352 1.00 88.12 96 ASP A CA 1
ATOM 772 C C . ASP A 1 96 ? 0.423 -1.688 8.993 1.00 88.12 96 ASP A C 1
ATOM 774 O O . ASP A 1 96 ? -0.680 -1.516 8.468 1.00 88.12 96 ASP A O 1
ATOM 778 N N . ILE A 1 97 ? 1.552 -1.241 8.450 1.00 91.44 97 ILE A N 1
ATOM 779 C CA . ILE A 1 97 ? 1.650 -0.731 7.082 1.00 91.44 97 ILE A CA 1
ATOM 780 C C . ILE A 1 97 ? 2.823 -1.452 6.439 1.00 91.44 97 ILE A C 1
ATOM 782 O O . ILE A 1 97 ? 3.958 -1.292 6.882 1.00 91.44 97 ILE A O 1
ATOM 786 N N . ARG A 1 98 ? 2.540 -2.224 5.392 1.00 92.50 98 ARG A N 1
ATOM 787 C CA . ARG A 1 98 ? 3.547 -2.989 4.655 1.00 92.50 98 ARG A CA 1
ATOM 788 C C . ARG A 1 98 ? 3.579 -2.583 3.205 1.00 92.50 98 ARG A C 1
ATOM 790 O O . ARG A 1 98 ? 2.550 -2.234 2.629 1.00 92.50 98 ARG A O 1
ATOM 797 N N . ILE A 1 99 ? 4.759 -2.671 2.614 1.00 93.62 99 ILE A N 1
ATOM 798 C CA . ILE A 1 99 ? 4.970 -2.404 1.199 1.00 93.62 99 ILE A CA 1
ATOM 799 C C . ILE A 1 99 ? 5.796 -3.562 0.667 1.00 93.62 99 ILE A C 1
ATOM 801 O O . ILE A 1 99 ? 6.896 -3.814 1.143 1.00 93.62 99 ILE A O 1
ATOM 805 N N . LEU A 1 100 ? 5.254 -4.288 -0.296 1.00 93.81 100 LEU A N 1
ATOM 806 C CA . LEU A 1 100 ? 5.883 -5.443 -0.911 1.00 93.81 100 LEU A CA 1
ATOM 807 C C . LEU A 1 100 ? 6.153 -5.118 -2.374 1.00 93.81 100 LEU A C 1
ATOM 809 O O . LEU A 1 100 ? 5.251 -4.695 -3.094 1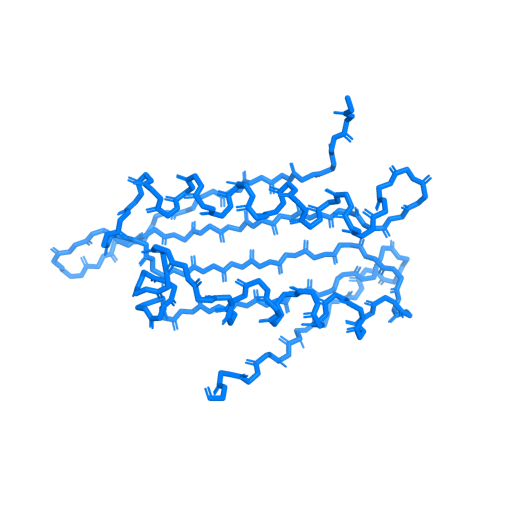.00 93.81 100 LEU A O 1
ATOM 813 N N . LEU A 1 101 ? 7.388 -5.330 -2.810 1.00 93.62 101 LEU A N 1
ATOM 814 C CA . LEU A 1 101 ? 7.767 -5.328 -4.213 1.00 93.62 101 LEU A CA 1
ATOM 815 C C . LEU A 1 101 ? 7.920 -6.778 -4.671 1.00 93.62 101 LEU A C 1
ATOM 817 O O . LEU A 1 101 ? 8.714 -7.531 -4.109 1.00 93.62 101 LEU A O 1
ATOM 821 N N . LEU A 1 102 ? 7.143 -7.159 -5.673 1.00 93.31 102 LEU A N 1
ATOM 822 C CA . LEU A 1 102 ? 7.203 -8.439 -6.355 1.00 93.31 102 LEU A CA 1
ATOM 823 C C . LEU A 1 102 ? 7.897 -8.233 -7.697 1.00 93.31 102 LEU A C 1
ATOM 825 O O . LEU A 1 102 ? 7.428 -7.468 -8.541 1.00 93.31 102 LEU A O 1
ATOM 829 N N . ASP A 1 103 ? 8.999 -8.939 -7.906 1.00 88.44 103 ASP A N 1
ATOM 830 C CA . ASP A 1 103 ? 9.612 -9.007 -9.225 1.00 88.44 103 ASP A CA 1
ATOM 831 C C . ASP A 1 103 ? 8.794 -9.967 -10.100 1.00 88.44 103 ASP A C 1
ATOM 833 O O . ASP A 1 103 ? 8.722 -11.172 -9.837 1.00 88.44 103 ASP A O 1
ATOM 837 N N . GLY A 1 104 ? 8.174 -9.427 -11.152 1.00 76.50 104 GLY A N 1
ATOM 838 C CA . GLY A 1 104 ? 7.345 -10.192 -12.086 1.00 76.50 104 GLY A CA 1
ATOM 839 C C . GLY A 1 104 ? 8.100 -11.293 -12.842 1.00 76.50 104 GLY A C 1
ATOM 8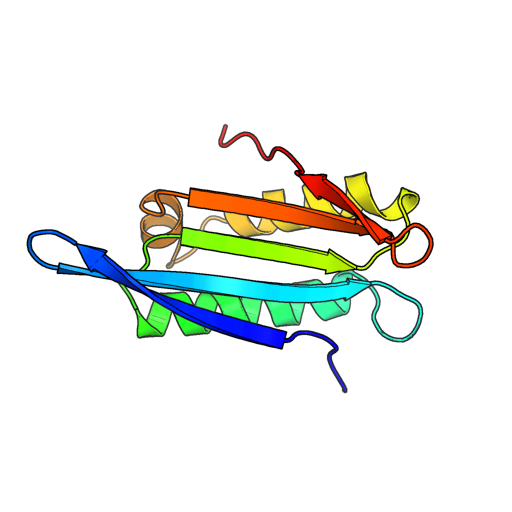40 O O . GLY A 1 104 ? 7.471 -12.240 -13.314 1.00 76.50 104 GLY A O 1
ATOM 841 N N . VAL A 1 105 ? 9.433 -11.208 -12.930 1.00 81.19 105 VAL A N 1
ATOM 842 C CA . VAL A 1 105 ? 10.285 -12.184 -13.626 1.00 81.19 105 VAL A CA 1
ATOM 843 C C . VAL A 1 105 ? 10.749 -13.277 -12.671 1.00 81.19 105 VAL A C 1
ATOM 845 O O . VAL A 1 105 ? 10.537 -14.463 -12.927 1.00 81.19 105 VAL A O 1
ATOM 848 N N . THR A 1 106 ? 11.377 -12.895 -11.557 1.00 80.50 106 THR A N 1
ATOM 849 C CA . THR A 1 106 ? 11.971 -13.861 -10.615 1.00 80.50 106 THR A CA 1
ATOM 850 C C . THR A 1 106 ? 10.968 -14.425 -9.609 1.00 80.50 106 THR A C 1
ATOM 852 O O . THR A 1 106 ? 11.284 -15.389 -8.912 1.00 80.50 106 THR A O 1
ATOM 855 N N . LYS A 1 107 ? 9.761 -13.844 -9.524 1.00 77.88 107 LYS A N 1
ATOM 856 C CA . LYS A 1 107 ? 8.730 -14.152 -8.516 1.00 77.88 107 LYS A CA 1
ATOM 857 C C . LYS A 1 107 ? 9.224 -13.989 -7.077 1.00 77.88 107 LYS A C 1
ATOM 859 O O . LYS A 1 107 ? 8.644 -14.556 -6.151 1.00 77.88 107 LYS A O 1
ATOM 864 N N . THR A 1 108 ? 10.297 -13.227 -6.882 1.00 85.38 108 THR A N 1
ATOM 865 C CA . THR A 1 108 ? 10.826 -12.925 -5.556 1.00 85.38 108 THR A CA 1
ATOM 866 C C . THR A 1 108 ? 10.094 -11.723 -4.971 1.00 85.38 108 THR A C 1
ATOM 868 O O . THR A 1 108 ? 9.680 -10.813 -5.691 1.00 85.38 108 THR A O 1
ATOM 871 N N . SER A 1 109 ? 9.901 -11.740 -3.653 1.00 84.94 109 SER A N 1
ATOM 872 C CA . SER A 1 109 ? 9.261 -10.655 -2.914 1.00 84.94 109 SER A CA 1
ATOM 873 C C . SER A 1 109 ? 10.258 -9.973 -1.991 1.00 84.94 109 SER A C 1
ATOM 875 O O . SER A 1 109 ? 10.945 -10.648 -1.221 1.00 84.94 109 SER A O 1
ATOM 877 N N . LYS A 1 110 ? 10.273 -8.643 -2.006 1.00 89.94 110 LYS A N 1
ATOM 878 C CA . LYS A 1 110 ? 11.039 -7.813 -1.078 1.00 89.94 110 LYS A CA 1
ATOM 879 C C . LYS A 1 110 ? 10.094 -6.903 -0.305 1.00 89.94 110 LYS A C 1
ATOM 881 O O . LYS A 1 110 ? 9.298 -6.184 -0.903 1.00 89.94 110 LYS A O 1
ATOM 886 N N . GLU A 1 111 ? 10.194 -6.914 1.020 1.00 90.19 111 GLU A N 1
ATOM 887 C CA . GLU A 1 111 ? 9.514 -5.923 1.852 1.00 90.19 111 GLU A CA 1
ATOM 888 C C . GLU A 1 111 ? 10.312 -4.616 1.854 1.00 90.19 111 GLU A C 1
ATOM 890 O O . GLU A 1 111 ? 11.523 -4.600 2.090 1.00 90.19 111 GLU A O 1
ATOM 895 N N . LEU A 1 112 ? 9.630 -3.519 1.544 1.00 86.44 112 LEU A N 1
ATOM 896 C CA . LEU A 1 112 ? 10.186 -2.179 1.500 1.00 86.44 112 LEU A CA 1
ATOM 897 C C . LEU A 1 112 ? 9.891 -1.488 2.831 1.00 86.44 112 LEU A C 1
ATOM 899 O O . LEU A 1 112 ? 8.740 -1.377 3.253 1.00 86.44 112 LEU A O 1
ATOM 903 N N . VAL A 1 113 ? 10.939 -1.009 3.497 1.00 77.88 113 VAL A N 1
ATOM 904 C CA . VAL A 1 113 ? 10.808 -0.334 4.790 1.00 77.88 113 VAL A CA 1
ATOM 905 C C . VAL A 1 113 ? 10.572 1.153 4.555 1.00 77.88 113 VAL A C 1
ATOM 907 O O . VAL A 1 113 ? 11.477 1.860 4.118 1.00 77.88 113 VAL A O 1
ATOM 910 N N . VAL A 1 114 ? 9.385 1.646 4.907 1.00 67.81 114 VAL A N 1
ATOM 911 C CA . VAL A 1 114 ? 9.130 3.088 5.010 1.00 67.81 114 VAL A CA 1
ATOM 912 C C . VAL A 1 114 ? 9.226 3.488 6.473 1.00 67.81 114 VAL A C 1
ATOM 914 O O . VAL A 1 114 ? 8.451 3.042 7.319 1.00 67.81 114 VAL A O 1
ATOM 917 N N . ARG A 1 115 ? 10.223 4.318 6.790 1.00 55.44 115 ARG A N 1
ATOM 918 C CA . ARG A 1 115 ? 10.363 4.894 8.127 1.00 55.44 115 ARG A CA 1
ATOM 919 C C . ARG A 1 115 ? 9.310 5.987 8.275 1.00 55.44 115 ARG A C 1
ATOM 921 O O . ARG A 1 115 ? 9.351 6.972 7.547 1.00 55.44 115 ARG A O 1
ATOM 928 N N . LYS A 1 116 ? 8.382 5.816 9.219 1.00 53.53 116 LYS A N 1
ATOM 929 C CA . LYS A 1 116 ? 7.587 6.936 9.735 1.00 53.53 116 LYS A CA 1
ATOM 930 C C . LYS A 1 116 ? 8.565 7.837 10.498 1.00 53.53 116 LYS A C 1
ATOM 932 O O . LYS A 1 116 ? 9.035 7.431 11.558 1.00 53.53 116 LYS A O 1
ATOM 937 N N . SER A 1 117 ? 8.972 8.951 9.893 1.00 49.72 117 SER A N 1
ATOM 938 C CA . SER A 1 117 ? 9.763 10.003 10.548 1.00 49.72 117 SER A CA 1
ATOM 939 C C . SER A 1 117 ? 8.909 10.779 11.534 1.00 49.72 117 SER A C 1
ATOM 941 O O . SER A 1 117 ? 7.770 11.111 11.130 1.00 49.72 117 SER A O 1
#

Foldseek 3Di:
DDFQWDKDKDWDDDPPDIAIEIEIEGEDDVVHPPVNNLVVVLVVVVVVCVVCVQNHAEYEYEYAYAPVCLVVNLVSVLCSQPDDDPSVVVSVNHPYYWYWYAHPVVRDIDIDDDDPD